Protein AF-A0A7V9M2K4-F1 (afdb_monomer_lite)

Foldseek 3Di:
DPPPVVVVVVVVVVVVVVPPDDDDDDDPPVVVVVVVVVVVVVVVVVVVVVVVVVVVVVVCVVVPPVVCPPPVPPDDDDDDDDDDDDDDDDDDDDDDDDPDDDDDDDDDDDAAWPDADDDPPDDDDPPDDGTDGPCPVVVVVVVVVVVVVVVVVVVVVVVD

Secondary structure (DSSP, 8-state):
--SHHHHHHHHHHHHHTTSS-----SSTTHHHHHHHHHHHHHHHHHHHHHHHHHHHHHHHHHH-TT--------------------------------S-------SSS---EEEE---TT----TT---EEE--HHHHHHHHHHHHHHHHHHHHHHHT-

pLDDT: mean 77.71, std 16.53, range [33.81, 96.62]

Structure (mmCIF, N/CA/C/O backbone):
data_AF-A0A7V9M2K4-F1
#
_entry.id   AF-A0A7V9M2K4-F1
#
loop_
_atom_site.group_PDB
_atom_site.id
_atom_site.type_symbol
_atom_site.label_atom_id
_atom_site.label_alt_id
_atom_site.label_comp_id
_atom_site.label_asym_id
_atom_site.label_entity_id
_atom_site.label_seq_id
_atom_site.pdbx_PDB_ins_code
_atom_site.Cartn_x
_atom_site.Cartn_y
_atom_site.Cartn_z
_atom_site.occupancy
_atom_site.B_iso_or_equiv
_atom_site.auth_seq_id
_atom_site.auth_comp_id
_atom_site.auth_asym_id
_atom_site.auth_atom_id
_atom_site.pdbx_PDB_model_num
ATOM 1 N N . MET A 1 1 ? 3.569 21.855 96.606 1.00 50.91 1 MET A N 1
ATOM 2 C CA . MET A 1 1 ? 3.106 21.212 97.860 1.00 50.91 1 MET A CA 1
ATOM 3 C C . MET A 1 1 ? 1.707 20.588 97.701 1.00 50.91 1 MET A C 1
ATOM 5 O O . MET A 1 1 ? 0.814 20.837 98.490 1.00 50.91 1 MET A O 1
ATOM 9 N N . LYS A 1 2 ? 1.493 19.764 96.660 1.00 51.53 2 LYS A N 1
ATOM 10 C CA . LYS A 1 2 ? 0.182 19.165 96.311 1.00 51.53 2 LYS A CA 1
ATOM 11 C C . LYS A 1 2 ? 0.065 17.672 96.677 1.00 51.53 2 LYS A C 1
ATOM 13 O O . LYS A 1 2 ? -0.939 17.041 96.373 1.00 51.53 2 LYS A O 1
ATOM 18 N N . LYS A 1 3 ? 1.095 17.092 97.308 1.00 57.41 3 LYS A N 1
ATOM 19 C CA . LYS A 1 3 ? 1.143 15.658 97.651 1.00 57.41 3 LYS A CA 1
ATOM 20 C C . LYS A 1 3 ? 0.800 15.356 99.116 1.00 57.41 3 LYS A C 1
ATOM 22 O O . LYS A 1 3 ? 0.332 14.262 99.386 1.00 57.41 3 LYS A O 1
ATOM 27 N N . ILE A 1 4 ? 0.921 16.321 100.035 1.00 59.53 4 ILE A N 1
ATOM 28 C CA . ILE A 1 4 ? 0.676 16.083 101.471 1.00 59.53 4 ILE A CA 1
ATOM 29 C C . ILE A 1 4 ? -0.826 16.075 101.826 1.00 59.53 4 ILE A C 1
ATOM 31 O O . ILE A 1 4 ? -1.269 15.221 102.585 1.00 59.53 4 ILE A O 1
ATOM 35 N N . ASN A 1 5 ? -1.647 16.897 101.155 1.00 49.53 5 ASN A N 1
ATOM 36 C CA . ASN A 1 5 ? -3.111 16.902 101.335 1.00 49.53 5 ASN A CA 1
ATOM 37 C C . ASN A 1 5 ? -3.821 15.668 100.747 1.00 49.53 5 ASN A C 1
ATOM 39 O O . ASN A 1 5 ? -4.944 15.366 101.136 1.00 49.53 5 ASN A O 1
ATOM 43 N N . ARG A 1 6 ? -3.183 14.938 99.820 1.00 56.06 6 ARG A N 1
ATOM 44 C CA . ARG A 1 6 ? -3.744 13.702 99.244 1.00 56.06 6 ARG A CA 1
ATOM 45 C C . ARG A 1 6 ? -3.534 12.479 100.140 1.00 56.06 6 ARG A C 1
ATOM 47 O O . ARG A 1 6 ? -4.351 11.569 100.102 1.00 56.06 6 ARG A O 1
ATOM 54 N N . ILE A 1 7 ? -2.482 12.469 100.960 1.00 64.31 7 ILE A N 1
ATOM 55 C CA . ILE A 1 7 ? -2.172 11.348 101.863 1.00 64.31 7 ILE A CA 1
ATOM 56 C C . ILE A 1 7 ? -3.096 11.371 103.092 1.00 64.31 7 ILE A C 1
ATOM 58 O O . ILE A 1 7 ? -3.545 10.319 103.537 1.00 64.31 7 ILE A O 1
ATOM 62 N N . SER A 1 8 ? -3.483 12.560 103.571 1.00 59.72 8 SER A N 1
ATOM 63 C CA . SER A 1 8 ? -4.447 12.699 104.675 1.00 59.72 8 SER A CA 1
ATOM 64 C C . SER A 1 8 ? -5.856 12.186 104.315 1.00 59.72 8 SER A C 1
ATOM 66 O O . SER A 1 8 ? -6.510 11.563 105.145 1.00 59.72 8 SER A O 1
ATOM 68 N N . TRP A 1 9 ? -6.288 12.330 103.056 1.00 62.00 9 TRP A N 1
ATOM 69 C CA . TRP A 1 9 ? -7.579 11.802 102.584 1.00 62.00 9 TRP A CA 1
ATOM 70 C C . TRP A 1 9 ? -7.620 10.270 102.459 1.00 62.00 9 TRP A C 1
ATOM 72 O O . TRP A 1 9 ? -8.680 9.670 102.615 1.00 62.00 9 TRP A O 1
ATOM 82 N N . ILE A 1 10 ? -6.478 9.619 102.219 1.00 65.19 10 ILE A N 1
ATOM 83 C CA . ILE A 1 10 ? -6.403 8.156 102.082 1.00 65.19 10 ILE A CA 1
ATOM 84 C C . ILE A 1 10 ? -6.404 7.472 103.458 1.00 65.19 10 ILE A C 1
ATOM 86 O O . ILE A 1 10 ? -6.994 6.407 103.594 1.00 65.19 10 ILE A O 1
ATOM 90 N N . ALA A 1 11 ? -5.845 8.109 104.493 1.00 62.50 11 ALA A N 1
ATOM 91 C CA . ALA A 1 11 ? -5.843 7.576 105.860 1.00 62.50 11 ALA A CA 1
ATOM 92 C C . ALA A 1 11 ? -7.235 7.575 106.535 1.00 62.50 11 ALA A C 1
ATOM 94 O O . ALA A 1 11 ? -7.485 6.769 107.426 1.00 62.50 11 ALA A O 1
ATOM 95 N N . ILE A 1 12 ? -8.158 8.440 106.096 1.00 62.66 12 ILE A N 1
ATOM 96 C CA . ILE A 1 12 ? -9.529 8.518 106.634 1.00 62.66 12 ILE A CA 1
ATOM 97 C C . ILE A 1 12 ? -10.458 7.451 106.030 1.00 62.66 12 ILE A C 1
ATOM 99 O O . ILE A 1 12 ? -11.370 6.975 106.703 1.00 62.66 12 ILE A O 1
ATOM 103 N N . ILE A 1 13 ? -10.208 7.009 104.794 1.00 67.06 13 ILE A N 1
ATOM 104 C CA . ILE A 1 13 ? -11.046 6.002 104.124 1.00 67.06 13 ILE A CA 1
ATOM 105 C C . ILE A 1 13 ? -10.714 4.583 104.606 1.00 67.06 13 ILE A C 1
ATOM 107 O O . ILE A 1 13 ? -11.620 3.772 104.774 1.00 67.06 13 ILE A O 1
ATOM 111 N N . THR A 1 14 ? -9.455 4.281 104.930 1.00 57.03 14 THR A N 1
ATOM 112 C CA . THR A 1 14 ? -9.063 2.965 105.469 1.00 57.03 14 THR A CA 1
ATOM 113 C C . THR A 1 14 ? -9.524 2.718 106.906 1.00 57.03 14 THR A C 1
ATOM 115 O O . THR A 1 14 ? -9.658 1.561 107.294 1.00 57.03 14 THR A O 1
ATOM 118 N N . PHE A 1 15 ? -9.846 3.762 107.678 1.00 53.69 15 PHE A N 1
ATOM 119 C CA . PHE A 1 15 ? -10.407 3.604 109.026 1.00 53.69 15 PHE A CA 1
ATOM 120 C C . PHE A 1 15 ? -11.901 3.216 109.013 1.00 53.69 15 PHE A C 1
ATOM 122 O O . PHE A 1 15 ? -12.394 2.622 109.968 1.00 53.69 15 PHE A O 1
ATOM 129 N N . PHE A 1 16 ? -12.623 3.471 107.913 1.00 55.69 16 PHE A N 1
ATOM 130 C CA . PHE A 1 16 ? -14.061 3.180 107.814 1.00 55.69 16 PHE A CA 1
ATOM 131 C C . PHE A 1 16 ? -14.398 1.724 107.441 1.00 55.69 16 PHE A C 1
ATOM 133 O O . PHE A 1 16 ? -15.518 1.281 107.687 1.00 55.69 16 PHE A O 1
ATOM 140 N N . LEU A 1 17 ? -13.450 0.949 106.899 1.00 57.22 17 LEU A N 1
ATOM 141 C CA . LEU A 1 17 ? -13.684 -0.454 106.511 1.00 57.22 17 LEU A CA 1
ATOM 142 C C . LEU A 1 17 ? -13.375 -1.482 107.616 1.00 57.22 17 LEU A C 1
ATOM 144 O O . LEU A 1 17 ? -13.642 -2.665 107.427 1.00 57.22 17 LEU A O 1
ATOM 148 N N . ALA A 1 18 ? -12.882 -1.053 108.782 1.00 52.66 18 ALA A N 1
ATOM 149 C CA . ALA A 1 18 ? -12.617 -1.937 109.924 1.00 52.66 18 ALA A CA 1
ATOM 150 C C . ALA A 1 18 ? -13.778 -2.024 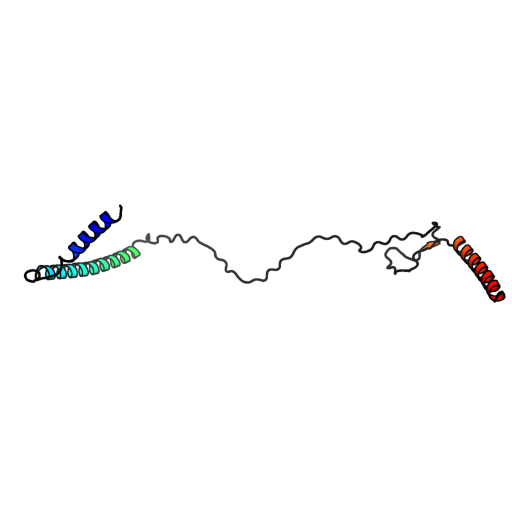110.942 1.00 52.66 18 ALA A C 1
ATOM 152 O O . ALA A 1 18 ? -13.655 -2.732 111.937 1.00 52.66 18 ALA A O 1
ATOM 153 N N . SER A 1 19 ? -14.909 -1.339 110.708 1.00 41.03 19 SER A N 1
ATOM 154 C CA . SER A 1 19 ? -16.026 -1.249 111.672 1.00 41.03 19 SER A CA 1
ATOM 155 C C . SER A 1 19 ? -17.348 -1.865 111.182 1.00 41.03 19 SER A C 1
ATOM 157 O O . SER A 1 19 ? -18.434 -1.487 111.615 1.00 41.03 19 SER A O 1
ATOM 159 N N . CYS A 1 20 ? -17.302 -2.847 110.277 1.00 56.31 20 CYS A N 1
ATOM 160 C CA . CYS A 1 20 ? -18.489 -3.666 110.025 1.00 56.31 20 CYS A CA 1
ATOM 161 C C . CYS A 1 20 ? -18.133 -5.139 109.813 1.00 56.31 20 CYS A C 1
ATOM 163 O O . CYS A 1 20 ? -18.107 -5.658 108.700 1.00 56.31 20 CYS A O 1
ATOM 165 N N . GLY A 1 21 ? -17.860 -5.807 110.934 1.00 44.69 21 GLY A N 1
ATOM 166 C CA . GLY A 1 21 ? -17.775 -7.257 111.051 1.00 44.69 21 GLY A CA 1
ATOM 167 C C . GLY A 1 21 ? -17.721 -7.678 112.523 1.00 44.69 21 GLY A C 1
ATOM 168 O O . GLY A 1 21 ? -16.803 -7.268 113.222 1.00 44.69 21 GLY A O 1
ATOM 169 N N . SER A 1 22 ? -18.674 -8.532 112.938 1.00 36.38 22 SER A N 1
ATOM 170 C CA . SER A 1 22 ? -18.919 -9.142 114.276 1.00 36.38 22 SER A CA 1
ATOM 171 C C . SER A 1 22 ? -19.904 -8.367 115.185 1.00 36.38 22 SER A C 1
ATOM 173 O O . SER A 1 22 ? -19.799 -7.158 115.299 1.00 36.38 22 SER A O 1
ATOM 175 N N . THR A 1 23 ? -20.931 -8.932 115.845 1.00 38.91 23 THR A N 1
ATOM 176 C CA . THR A 1 23 ? -21.364 -10.325 116.116 1.00 38.91 23 THR A CA 1
ATOM 177 C C . THR A 1 23 ? -22.763 -10.330 116.785 1.00 38.91 23 THR A C 1
ATOM 179 O O . THR A 1 23 ? -23.064 -9.415 117.537 1.00 38.91 23 THR A O 1
ATOM 182 N N . GLY A 1 24 ? -23.553 -11.408 116.593 1.00 33.81 24 GLY A N 1
ATOM 183 C CA . GLY A 1 24 ? -24.588 -11.916 117.534 1.00 33.81 24 GLY A CA 1
ATOM 184 C C . GLY A 1 24 ? -26.030 -11.408 117.341 1.00 33.81 24 GLY A C 1
ATOM 185 O O . GLY A 1 24 ? -26.348 -10.292 117.716 1.00 33.81 24 GLY A O 1
ATOM 186 N N . LYS A 1 25 ? -26.943 -12.134 116.665 1.00 42.97 25 LYS A N 1
ATOM 187 C CA . LYS A 1 25 ? -27.841 -13.183 117.228 1.00 42.97 25 LYS A CA 1
ATOM 188 C C . LYS A 1 25 ? -28.413 -12.750 118.592 1.00 42.97 25 LYS A C 1
ATOM 190 O O . LYS A 1 25 ? -27.709 -12.858 119.585 1.00 42.97 25 LYS A O 1
ATOM 195 N N . LYS A 1 26 ? -29.633 -12.215 118.690 1.00 41.00 26 LYS A N 1
ATOM 196 C CA . LYS A 1 26 ? -30.939 -12.909 118.660 1.00 41.00 26 LYS A CA 1
ATOM 197 C C . LYS A 1 26 ? -32.020 -11.835 118.430 1.00 41.00 26 LYS A C 1
ATOM 199 O O . LYS A 1 26 ? -32.019 -10.899 119.205 1.00 41.00 26 LYS A O 1
ATOM 204 N N . GLU A 1 27 ? -32.840 -11.946 117.373 1.00 42.09 27 GLU A N 1
ATOM 205 C CA . GLU A 1 27 ? -34.146 -11.247 117.150 1.00 42.09 27 GLU A CA 1
ATOM 206 C C . GLU A 1 27 ? -34.582 -11.256 115.661 1.00 42.09 27 GLU A C 1
ATOM 208 O O . GLU A 1 27 ? -35.742 -11.022 115.339 1.00 42.09 27 GLU A O 1
ATOM 213 N N . LYS A 1 28 ? -33.691 -11.597 114.716 1.00 48.66 28 LYS A N 1
ATOM 214 C CA . LYS A 1 28 ? -33.947 -11.508 113.259 1.00 48.66 28 LYS A CA 1
ATOM 215 C C . LYS A 1 28 ? -34.501 -12.778 112.584 1.00 48.66 28 LYS A C 1
ATOM 217 O O . LYS A 1 28 ? -34.279 -12.949 111.393 1.00 48.66 28 LYS A O 1
ATOM 222 N N . GLU A 1 29 ? -35.191 -13.681 113.280 1.00 49.53 29 GLU A N 1
ATOM 223 C CA . GLU A 1 29 ? -35.748 -14.894 112.634 1.00 49.53 29 GLU A CA 1
ATOM 224 C C . GLU A 1 29 ? -37.208 -14.744 112.163 1.00 49.53 29 GLU A C 1
ATOM 226 O O . GLU A 1 29 ? -37.592 -15.402 111.2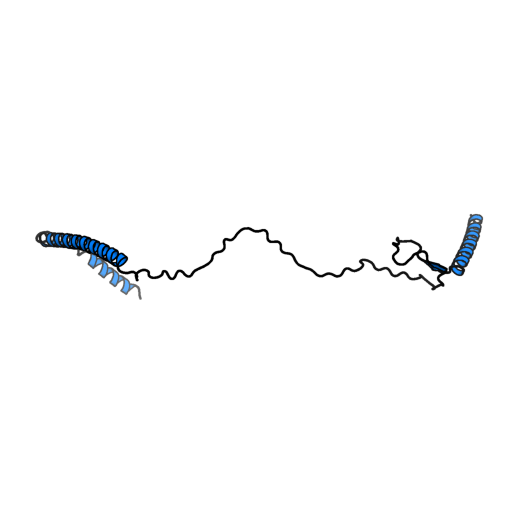00 1.00 49.53 29 GLU A O 1
ATOM 231 N N . GLY A 1 30 ? -37.993 -13.813 112.722 1.00 54.03 30 GLY A N 1
ATOM 232 C CA . GLY A 1 30 ? -39.359 -13.534 112.239 1.00 54.03 30 GLY A CA 1
ATOM 233 C C . GLY A 1 30 ? -39.392 -12.752 110.917 1.00 54.03 30 GLY A C 1
ATOM 234 O O . GLY A 1 30 ? -39.984 -13.185 109.934 1.00 54.03 30 GLY A O 1
ATOM 235 N N . ALA A 1 31 ? -38.648 -11.644 110.833 1.00 57.66 31 ALA A N 1
ATOM 236 C CA . ALA A 1 31 ? -38.705 -10.725 109.687 1.00 57.66 31 ALA A CA 1
ATOM 237 C C . ALA A 1 31 ? -38.078 -11.263 108.380 1.00 57.66 31 ALA A C 1
ATOM 239 O O . ALA A 1 31 ? -38.305 -10.703 107.306 1.00 57.66 31 ALA A O 1
ATOM 240 N N . LEU A 1 32 ? -37.257 -12.318 108.447 1.00 58.31 32 LEU A N 1
ATOM 241 C CA . LEU A 1 32 ? -36.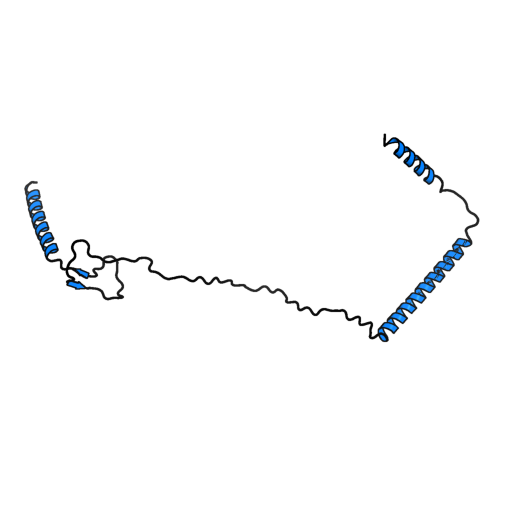657 -12.955 107.265 1.00 58.31 32 LEU A CA 1
ATOM 242 C C . LEU A 1 32 ? -37.597 -13.978 106.616 1.00 58.31 32 LEU A C 1
ATOM 244 O O . LEU A 1 32 ? -37.567 -14.129 105.394 1.00 58.31 32 LEU A O 1
ATOM 248 N N . ASN A 1 33 ? -38.432 -14.653 107.409 1.00 63.41 33 ASN A N 1
ATOM 249 C CA . ASN A 1 33 ? -39.390 -15.633 106.902 1.00 63.41 33 ASN A CA 1
ATOM 250 C C . ASN A 1 33 ? -40.600 -14.952 106.248 1.00 63.41 33 ASN A C 1
ATOM 252 O O . ASN A 1 33 ? -41.009 -15.377 105.168 1.00 63.41 33 ASN A O 1
ATOM 256 N N . ASP A 1 34 ? -41.072 -13.830 106.798 1.00 68.12 34 ASP A N 1
ATOM 257 C CA . ASP A 1 34 ? -42.161 -13.048 106.191 1.00 68.12 34 ASP A CA 1
ATOM 258 C C . ASP A 1 34 ? -41.760 -12.457 104.831 1.00 68.12 34 ASP A C 1
ATOM 260 O O . ASP A 1 34 ? -42.496 -12.575 103.851 1.00 68.12 34 ASP A O 1
ATOM 264 N N . LYS A 1 35 ? -40.535 -11.923 104.717 1.00 66.50 35 LYS A N 1
ATOM 265 C CA . LYS A 1 35 ? -40.007 -11.407 103.440 1.00 66.50 35 LYS A CA 1
ATOM 266 C C . LYS A 1 35 ? -39.803 -12.502 102.392 1.00 66.50 35 LYS A C 1
ATOM 268 O O . LYS A 1 35 ? -39.993 -12.250 101.205 1.00 66.50 35 LYS A O 1
ATOM 273 N N . LYS A 1 36 ? -39.429 -13.721 102.799 1.00 70.62 36 LYS A N 1
ATOM 274 C CA . LYS A 1 36 ? -39.337 -14.869 101.879 1.00 70.62 36 LYS A CA 1
ATOM 275 C C . LYS A 1 36 ? -40.717 -15.309 101.384 1.00 70.62 36 LYS A C 1
ATOM 277 O O . LYS A 1 36 ? -40.868 -15.542 100.187 1.00 70.62 36 LYS A O 1
ATOM 282 N N . ALA A 1 37 ? -41.716 -15.350 102.266 1.00 74.88 37 ALA A N 1
ATOM 283 C CA . ALA A 1 37 ? -43.093 -15.678 101.897 1.00 74.88 37 ALA A CA 1
ATOM 284 C C . ALA A 1 37 ? -43.710 -14.627 100.952 1.00 74.88 37 ALA A C 1
ATOM 286 O O . ALA A 1 37 ? -44.433 -14.977 100.019 1.00 74.88 37 ALA A O 1
ATOM 287 N N . GLU A 1 38 ? -43.397 -13.344 101.143 1.00 73.31 38 GLU A N 1
ATOM 288 C CA . GLU A 1 38 ? -43.858 -12.261 100.265 1.00 73.31 38 GLU A CA 1
ATOM 289 C C . GLU A 1 38 ? -43.193 -12.305 98.877 1.00 73.31 38 GLU A C 1
ATOM 291 O O . GLU A 1 38 ? -43.864 -12.110 97.863 1.00 73.31 38 GLU A O 1
ATOM 296 N N . ILE A 1 39 ? -41.907 -12.667 98.801 1.00 74.50 39 ILE A N 1
ATOM 297 C CA . ILE A 1 39 ? -41.198 -12.881 97.527 1.00 74.50 39 ILE A CA 1
ATOM 298 C C . ILE A 1 39 ? -41.782 -14.069 96.753 1.00 74.50 39 ILE A C 1
ATOM 300 O O . ILE A 1 39 ? -41.944 -13.976 95.535 1.00 74.50 39 ILE A O 1
ATOM 304 N N . GLU A 1 40 ? -42.118 -15.176 97.421 1.00 79.31 40 GLU A N 1
ATOM 305 C CA . GLU A 1 40 ? -42.762 -16.315 96.753 1.00 79.31 40 GLU A CA 1
ATOM 306 C C . GLU A 1 40 ? -44.161 -15.966 96.239 1.00 79.31 40 GLU A C 1
ATOM 308 O O . GLU A 1 40 ? -44.498 -16.320 95.106 1.00 79.31 40 GLU A O 1
ATOM 313 N N . LYS A 1 41 ? -44.950 -15.207 97.012 1.00 81.50 41 LYS A N 1
ATOM 314 C CA . LYS A 1 41 ? -46.246 -14.684 96.552 1.00 81.50 41 LYS A CA 1
ATOM 315 C C . LYS A 1 41 ? -46.084 -13.781 95.327 1.00 81.50 41 LYS A C 1
ATOM 317 O O . LYS A 1 41 ? -46.703 -14.052 94.302 1.00 81.50 41 LYS A O 1
ATOM 322 N N . LEU A 1 42 ? -45.175 -12.805 95.372 1.00 81.06 42 LEU A N 1
ATOM 323 C CA . LEU A 1 42 ? -44.895 -11.903 94.245 1.00 81.06 42 LEU A CA 1
ATOM 324 C C . LEU A 1 42 ? -44.371 -12.638 93.005 1.00 81.06 42 LEU A C 1
ATOM 326 O O . LEU A 1 42 ? -44.680 -12.250 91.879 1.00 81.06 42 LEU A O 1
ATOM 330 N N . LYS A 1 43 ? -43.591 -13.709 93.183 1.00 80.62 43 LYS A N 1
ATOM 331 C CA . LYS A 1 43 ? -43.100 -14.539 92.076 1.00 80.62 43 LYS A CA 1
ATOM 332 C C . LYS A 1 43 ? -44.231 -15.346 91.438 1.00 80.62 43 LYS A C 1
ATOM 334 O O . LYS A 1 43 ? -44.311 -15.404 90.212 1.00 80.62 43 LYS A O 1
ATOM 339 N N . ASN A 1 44 ? -45.122 -15.912 92.249 1.00 85.50 44 ASN A N 1
ATOM 340 C CA . ASN A 1 44 ? -46.315 -16.608 91.767 1.00 85.50 44 ASN A CA 1
ATOM 341 C C . ASN A 1 44 ? -47.278 -15.654 91.053 1.00 85.50 44 ASN A C 1
ATOM 343 O O . ASN A 1 44 ? -47.832 -16.009 90.011 1.00 85.50 44 ASN A O 1
ATOM 347 N N . ASP A 1 45 ? -47.434 -14.435 91.563 1.00 84.19 45 ASP A N 1
ATOM 348 C CA . ASP A 1 45 ? -48.250 -13.412 90.918 1.00 84.19 45 ASP A CA 1
ATOM 349 C C . ASP A 1 45 ? -47.624 -12.939 89.610 1.00 84.19 45 ASP A C 1
ATOM 351 O O . ASP A 1 45 ? -48.350 -12.810 88.632 1.00 84.19 45 ASP A O 1
ATOM 355 N N . LYS A 1 46 ? -46.292 -12.806 89.526 1.00 82.25 46 LYS A N 1
ATOM 356 C CA . LYS A 1 46 ? -45.581 -12.548 88.262 1.00 82.25 46 LYS A CA 1
ATOM 357 C C . LYS A 1 46 ? -45.852 -13.618 87.212 1.00 82.25 46 LYS A C 1
ATOM 359 O O . LYS A 1 46 ? -46.191 -13.281 86.089 1.00 82.25 46 LYS A O 1
ATOM 364 N N . ILE A 1 47 ? -45.773 -14.895 87.586 1.00 85.50 47 ILE A N 1
ATOM 365 C CA . ILE A 1 47 ? -46.042 -16.008 86.662 1.00 85.50 47 ILE A CA 1
ATOM 366 C C . ILE A 1 47 ? -47.499 -15.972 86.180 1.00 85.50 47 ILE A C 1
ATOM 368 O O . ILE A 1 47 ? -47.762 -16.165 84.994 1.00 85.50 47 ILE A O 1
ATOM 372 N N . LYS A 1 48 ? -48.453 -15.694 87.078 1.00 86.88 48 LYS A N 1
ATOM 373 C CA . LYS A 1 48 ? -49.872 -15.550 86.715 1.00 86.88 48 LYS A CA 1
ATOM 374 C C . LYS A 1 48 ? -50.122 -14.321 85.844 1.00 86.88 48 LYS A C 1
ATOM 376 O O . LYS A 1 48 ? -50.945 -14.395 84.934 1.00 86.88 48 LYS A O 1
ATOM 381 N N . LEU A 1 49 ? -49.443 -13.208 86.120 1.00 82.38 49 LEU A N 1
ATOM 382 C CA . LEU A 1 49 ? -49.547 -11.987 85.330 1.00 82.38 49 LEU A CA 1
ATOM 383 C C . LEU A 1 49 ? -48.960 -12.205 83.940 1.00 82.38 49 LEU A C 1
ATOM 385 O O . LEU A 1 49 ? -49.645 -11.898 82.980 1.00 82.38 49 LEU A O 1
ATOM 389 N N . ASP A 1 50 ? -47.777 -12.810 83.827 1.00 83.75 50 ASP A N 1
ATOM 390 C CA . ASP A 1 50 ? -47.128 -13.138 82.551 1.00 83.75 50 ASP A CA 1
ATOM 391 C C . ASP A 1 50 ? -47.963 -14.127 81.730 1.00 83.75 50 ASP A C 1
ATOM 393 O O . ASP A 1 50 ? -48.069 -13.994 80.512 1.00 83.75 50 ASP A O 1
ATOM 397 N N . ALA A 1 51 ? -48.601 -15.106 82.383 1.00 85.69 51 ALA A N 1
ATOM 398 C CA . ALA A 1 51 ? -49.535 -16.011 81.719 1.00 85.69 51 ALA A CA 1
ATOM 399 C C . ALA A 1 51 ? -50.749 -15.252 81.162 1.00 85.69 51 ALA A C 1
ATOM 401 O O . ALA A 1 51 ? -51.105 -15.458 80.004 1.00 85.69 51 ALA A O 1
ATOM 402 N N . LYS A 1 52 ? -51.336 -14.334 81.945 1.00 84.12 52 LYS A N 1
ATOM 403 C CA . LYS A 1 52 ? -52.425 -13.456 81.484 1.00 84.12 52 LYS A CA 1
ATOM 404 C C . LYS A 1 52 ? -51.974 -12.487 80.391 1.00 84.12 52 LYS A C 1
ATOM 406 O O . LYS A 1 52 ? -52.743 -12.197 79.484 1.00 84.12 52 LYS A O 1
ATOM 411 N N . LEU A 1 53 ? -50.738 -12.001 80.466 1.00 80.88 53 LEU A N 1
ATOM 412 C CA . LEU A 1 53 ? -50.136 -11.111 79.477 1.00 80.88 53 LEU A CA 1
ATOM 413 C C . LEU A 1 53 ? -50.016 -11.844 78.143 1.00 80.88 53 LEU A C 1
ATOM 415 O O . LEU A 1 53 ? -50.502 -11.344 77.140 1.00 80.88 53 LEU A O 1
ATOM 419 N N . ARG A 1 54 ? -49.520 -13.086 78.151 1.00 81.81 54 ARG A N 1
ATOM 420 C CA . ARG A 1 54 ? -49.468 -13.934 76.952 1.00 81.81 54 ARG A CA 1
ATOM 421 C C . ARG A 1 54 ? -50.845 -14.274 76.396 1.00 81.81 54 ARG A C 1
ATOM 423 O O . ARG A 1 54 ? -51.012 -14.271 75.182 1.00 81.81 54 ARG A O 1
ATOM 430 N N . THR A 1 55 ? -51.834 -14.582 77.239 1.00 83.75 55 THR A N 1
ATOM 431 C CA . THR A 1 55 ? -53.194 -14.846 76.735 1.00 83.75 55 THR A CA 1
ATOM 432 C C . THR A 1 55 ? -53.803 -13.593 76.118 1.00 83.75 55 THR A C 1
ATOM 434 O O . THR A 1 55 ? -54.358 -13.682 75.030 1.00 83.75 55 THR A O 1
ATOM 437 N N . LEU A 1 56 ? -53.625 -12.427 76.750 1.00 80.62 56 LEU A N 1
ATOM 438 C CA . LEU A 1 56 ? -54.085 -11.144 76.217 1.00 80.62 56 LEU A CA 1
ATOM 439 C C . LEU A 1 56 ? -53.326 -10.738 74.948 1.00 80.62 56 LEU A C 1
ATOM 441 O O . LEU A 1 56 ? -53.943 -10.211 74.036 1.00 80.62 56 LEU A O 1
ATOM 445 N N . GLU A 1 57 ? -52.027 -11.023 74.836 1.00 75.56 57 GLU A N 1
ATOM 446 C CA . GLU A 1 57 ? -51.238 -10.825 73.610 1.00 75.56 57 GLU A CA 1
ATOM 447 C C . GLU A 1 57 ? -51.716 -11.735 72.473 1.00 75.56 57 GLU A C 1
ATOM 449 O O . GLU A 1 57 ? -51.782 -11.298 71.328 1.00 75.56 57 GLU A O 1
ATOM 454 N N . ILE A 1 58 ? -52.090 -12.985 72.767 1.00 77.25 58 ILE A N 1
ATOM 455 C CA . ILE A 1 58 ? -52.648 -13.920 71.777 1.00 77.25 58 ILE A CA 1
ATOM 456 C C . ILE A 1 58 ? -54.068 -13.502 71.367 1.00 77.25 58 ILE A C 1
ATOM 458 O O . ILE A 1 58 ? -54.425 -13.608 70.194 1.00 77.25 58 ILE A O 1
ATOM 462 N N . GLU A 1 59 ? -54.887 -13.029 72.306 1.00 76.50 59 GLU A N 1
ATOM 463 C CA . GLU A 1 59 ? -56.228 -12.498 72.030 1.00 76.50 59 GLU A CA 1
ATOM 464 C C . GLU A 1 59 ? -56.164 -11.176 71.253 1.00 76.50 59 GLU A C 1
ATOM 466 O O . GLU A 1 59 ? -56.936 -10.990 70.310 1.00 76.50 59 GLU A O 1
ATOM 471 N N . LEU A 1 60 ? -55.194 -10.310 71.562 1.00 70.00 60 LEU A N 1
ATOM 472 C CA . LEU A 1 60 ? -54.874 -9.115 70.781 1.00 70.00 60 LEU A CA 1
ATOM 473 C C . LEU A 1 60 ? -54.353 -9.487 69.396 1.00 70.00 60 LEU A C 1
ATOM 475 O O . LEU A 1 60 ? -54.833 -8.932 68.426 1.00 70.00 60 LEU A O 1
ATOM 479 N N . ALA A 1 61 ? -53.473 -10.476 69.246 1.00 65.06 61 ALA A N 1
ATOM 480 C CA . ALA A 1 61 ? -53.011 -10.915 67.925 1.00 65.06 61 ALA A CA 1
ATOM 481 C C . ALA A 1 61 ? -54.145 -11.481 67.042 1.00 65.06 61 ALA A C 1
ATOM 483 O O . ALA A 1 61 ? -54.040 -11.455 65.817 1.00 65.06 61 ALA A O 1
ATOM 484 N N . LYS A 1 62 ? -55.228 -11.989 67.648 1.00 67.50 62 LYS A N 1
ATOM 485 C CA . LYS A 1 62 ? -56.433 -12.459 66.939 1.00 67.50 62 LYS A CA 1
ATOM 486 C C . LYS A 1 62 ? -57.454 -11.351 66.658 1.00 67.50 62 LYS A C 1
ATOM 488 O O . LYS A 1 62 ? -58.206 -11.477 65.697 1.00 67.50 62 LYS A O 1
ATOM 493 N N . SER A 1 63 ? -57.501 -10.311 67.491 1.00 63.03 63 SER A N 1
ATOM 494 C CA . SER A 1 63 ? -58.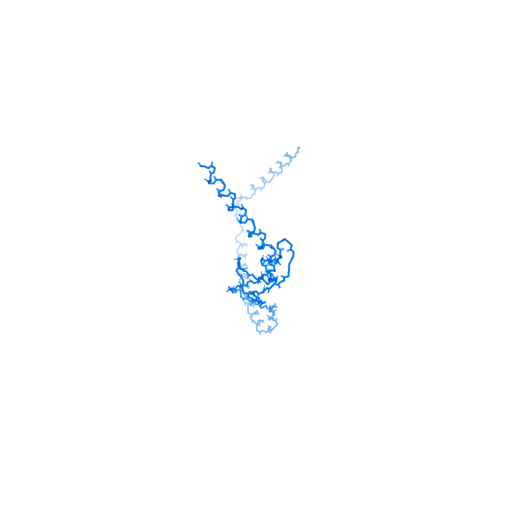519 -9.245 67.432 1.00 63.03 63 SER A CA 1
ATOM 495 C C . SER A 1 63 ? -58.000 -7.947 66.804 1.00 63.03 63 SER A C 1
ATOM 497 O O . SER A 1 63 ? -58.776 -7.169 66.257 1.00 63.03 63 SER A O 1
ATOM 499 N N . ASP A 1 64 ? -56.692 -7.711 66.866 1.00 51.75 64 ASP A N 1
ATOM 500 C CA . ASP A 1 64 ? -56.006 -6.550 66.317 1.00 51.75 64 ASP A CA 1
ATOM 501 C C . ASP A 1 64 ? -55.440 -6.888 64.933 1.00 51.75 64 ASP A C 1
ATOM 503 O O . ASP A 1 64 ? -54.263 -7.207 64.749 1.00 51.75 64 ASP A O 1
ATOM 507 N N . THR A 1 65 ? -56.292 -6.773 63.916 1.00 58.59 65 THR A N 1
ATOM 508 C CA . THR A 1 65 ? -55.860 -6.746 62.511 1.00 58.59 65 THR A CA 1
ATOM 509 C C . THR A 1 65 ? -54.995 -5.515 62.178 1.00 58.59 65 THR A C 1
ATOM 511 O O . THR A 1 65 ? -54.520 -5.401 61.050 1.00 58.59 65 THR A O 1
ATOM 514 N N . GLY A 1 66 ? -54.764 -4.598 63.128 1.00 57.06 66 GLY A N 1
ATOM 515 C CA . GLY A 1 66 ? -53.873 -3.439 63.019 1.00 57.06 66 GLY A CA 1
ATOM 516 C C . GLY A 1 66 ? -52.440 -3.686 63.514 1.00 57.06 66 GLY A C 1
ATOM 517 O O . GLY A 1 66 ? -51.547 -2.896 63.203 1.00 57.06 66 GLY A O 1
ATOM 518 N N . ALA A 1 67 ? -52.172 -4.805 64.199 1.00 50.09 67 ALA A N 1
ATOM 519 C CA . ALA A 1 67 ? -50.818 -5.229 64.573 1.00 50.09 67 ALA A CA 1
ATOM 520 C C . ALA A 1 67 ? -50.051 -5.901 63.420 1.00 50.09 67 ALA A C 1
ATOM 522 O O . ALA A 1 67 ? -48.872 -6.232 63.567 1.00 50.09 67 ALA A O 1
ATOM 523 N N . SER A 1 68 ? -50.646 -5.973 62.223 1.00 47.81 68 SER A N 1
ATOM 524 C CA . SER A 1 68 ? -49.859 -5.816 61.002 1.00 47.81 68 SER A CA 1
ATOM 525 C C . SER A 1 68 ? -49.406 -4.356 60.937 1.00 47.81 68 SER A C 1
ATOM 527 O O . SER A 1 68 ? -49.831 -3.576 60.086 1.00 47.81 68 SER A O 1
ATOM 529 N N . LYS A 1 69 ? -48.508 -3.968 61.856 1.00 53.94 69 LYS A N 1
ATOM 530 C CA . LYS A 1 69 ? -47.489 -2.981 61.528 1.00 53.94 69 LYS A CA 1
ATOM 531 C C . LYS A 1 69 ? -46.836 -3.565 60.301 1.00 53.94 69 LYS A C 1
ATOM 533 O O . LYS A 1 69 ? -45.986 -4.446 60.405 1.00 53.94 69 LYS A O 1
ATOM 538 N N . THR A 1 70 ? -47.332 -3.108 59.161 1.00 52.84 70 THR A N 1
ATOM 539 C CA . THR A 1 70 ? -46.694 -3.134 57.869 1.00 52.84 70 THR A CA 1
ATOM 540 C C . THR A 1 70 ? -45.227 -2.916 58.160 1.00 52.84 70 THR A C 1
ATOM 542 O O . THR A 1 70 ? -44.787 -1.795 58.431 1.00 52.84 70 THR A O 1
ATOM 545 N N . ILE A 1 71 ? -44.471 -4.013 58.204 1.00 58.53 71 ILE A N 1
ATOM 546 C CA . ILE A 1 71 ? -43.044 -3.951 57.981 1.00 58.53 71 ILE A CA 1
ATOM 547 C C . ILE A 1 71 ? -43.005 -3.145 56.694 1.00 58.53 71 ILE A C 1
ATOM 549 O O . ILE A 1 71 ? -43.554 -3.592 55.687 1.00 58.53 71 ILE A O 1
ATOM 553 N N . ASN A 1 72 ? -42.527 -1.900 56.771 1.00 59.59 72 ASN A N 1
ATOM 554 C CA . ASN A 1 72 ? -42.353 -1.022 55.623 1.00 59.59 72 ASN A CA 1
ATOM 555 C C . ASN A 1 72 ? -41.220 -1.636 54.795 1.00 59.59 72 ASN A C 1
ATOM 557 O O . ASN A 1 72 ? -40.111 -1.110 54.725 1.00 59.59 72 ASN A O 1
ATOM 561 N N . ALA A 1 73 ? -41.472 -2.832 54.269 1.00 65.69 73 ALA A N 1
ATOM 562 C CA . ALA A 1 73 ? -40.591 -3.611 53.448 1.00 65.69 73 ALA A CA 1
ATOM 563 C C . ALA A 1 73 ? -40.568 -2.865 52.129 1.00 65.69 73 ALA A C 1
ATOM 565 O O . ALA A 1 73 ? -41.437 -3.023 51.272 1.00 65.69 73 ALA A O 1
ATOM 566 N N . LYS A 1 74 ? -39.609 -1.949 52.021 1.00 75.44 74 LYS A N 1
ATOM 567 C CA . LYS A 1 74 ? -39.339 -1.279 50.767 1.00 75.44 74 LYS A CA 1
ATOM 568 C C . LYS A 1 74 ? -38.931 -2.368 49.790 1.00 75.44 74 LYS A C 1
ATOM 570 O O . LYS A 1 74 ? -37.926 -3.043 50.003 1.00 75.44 74 LYS A O 1
ATOM 575 N N . LEU A 1 75 ? -39.757 -2.569 48.770 1.00 79.19 75 LEU A N 1
ATOM 576 C CA . LEU A 1 75 ? -39.495 -3.552 47.737 1.00 79.19 75 LEU A CA 1
ATOM 577 C C . LEU A 1 75 ? -38.167 -3.186 47.068 1.00 79.19 75 LEU A C 1
ATOM 579 O O . LEU A 1 75 ? -38.037 -2.116 46.472 1.00 79.19 75 LEU A O 1
ATOM 583 N N . VAL A 1 76 ? -37.177 -4.057 47.221 1.00 83.44 76 VAL A N 1
ATOM 584 C CA . VAL A 1 76 ? -35.869 -3.928 46.586 1.00 83.44 76 VAL A CA 1
ATOM 585 C C . VAL A 1 76 ? -35.656 -5.131 45.687 1.00 83.44 76 VAL A C 1
ATOM 587 O O . VAL A 1 76 ? -35.938 -6.266 46.064 1.00 83.44 76 VAL A O 1
ATOM 590 N N . SER A 1 77 ? -35.173 -4.865 44.482 1.00 85.12 77 SER A N 1
ATOM 591 C CA . SER A 1 77 ? -34.761 -5.901 43.547 1.00 85.12 77 SER A CA 1
ATOM 592 C C . SER A 1 77 ? -33.257 -6.084 43.675 1.00 85.12 77 SER A C 1
ATOM 594 O O . SER A 1 77 ? -32.510 -5.109 43.590 1.00 85.12 77 SER A O 1
ATOM 596 N N . ILE A 1 78 ? -32.815 -7.323 43.871 1.00 86.69 78 ILE A N 1
ATOM 597 C CA . ILE A 1 78 ? -31.398 -7.687 43.856 1.00 86.69 78 ILE A CA 1
ATOM 598 C C . ILE A 1 78 ? -31.094 -8.454 42.573 1.00 86.69 78 ILE A C 1
ATOM 600 O O . ILE A 1 78 ? -31.884 -9.291 42.143 1.00 86.69 78 ILE A O 1
ATOM 604 N N . SER A 1 79 ? -29.945 -8.167 41.966 1.00 88.12 79 SER A N 1
ATOM 605 C CA . SER A 1 79 ? -29.420 -8.946 40.848 1.00 88.12 79 SER A CA 1
ATOM 606 C C . SER A 1 79 ? -28.160 -9.674 41.311 1.00 88.12 79 SER A C 1
ATOM 608 O O . SER A 1 79 ? -27.242 -9.009 41.799 1.00 88.12 79 SER A O 1
ATOM 610 N N . PRO A 1 80 ? -28.085 -11.011 41.187 1.00 87.75 80 PRO A N 1
ATOM 611 C CA . PRO A 1 80 ? -26.879 -11.750 41.528 1.00 87.75 80 PRO A CA 1
ATOM 612 C C . PRO A 1 80 ? -25.753 -11.410 40.546 1.00 87.75 80 PRO A C 1
ATOM 614 O O . PRO A 1 80 ? -25.975 -11.284 39.341 1.00 87.75 80 PRO A O 1
ATOM 617 N N . VAL A 1 81 ? -24.534 -11.265 41.066 1.00 89.69 81 VAL A N 1
ATOM 618 C CA . VAL A 1 81 ? -23.337 -11.060 40.245 1.00 89.69 81 VAL A CA 1
ATOM 619 C C . VAL A 1 81 ? -22.898 -12.416 39.708 1.00 89.69 81 VAL A C 1
ATOM 621 O O . VAL A 1 81 ? -22.533 -13.306 40.474 1.00 89.69 81 VAL A O 1
ATOM 624 N N . VAL A 1 82 ? -22.949 -12.575 38.390 1.00 89.38 82 VAL A N 1
ATOM 625 C CA . VAL A 1 82 ? -22.490 -13.774 37.683 1.00 89.38 82 VAL A CA 1
ATOM 626 C C . VAL A 1 82 ? -21.216 -13.452 36.915 1.00 89.38 82 VAL A C 1
ATOM 628 O O . VAL A 1 82 ? -21.100 -12.386 36.314 1.00 89.38 82 VAL A O 1
ATOM 631 N N . LEU A 1 83 ? -20.250 -14.371 36.943 1.00 88.69 83 LEU A N 1
ATOM 632 C CA . LEU A 1 83 ? -19.023 -14.224 36.168 1.00 88.69 83 LEU A CA 1
ATOM 633 C C . LEU A 1 83 ? -19.375 -14.345 34.682 1.00 88.69 83 LEU A C 1
ATOM 635 O O . LEU A 1 83 ? -19.888 -15.375 34.246 1.00 88.69 83 LEU A O 1
ATOM 639 N N . GLN A 1 84 ? -19.111 -13.295 33.913 1.00 89.50 84 GLN A N 1
ATOM 640 C CA . GLN A 1 84 ? -19.288 -13.296 32.467 1.00 89.50 84 GLN A CA 1
ATOM 641 C C . GLN A 1 84 ? -18.025 -12.780 31.795 1.00 89.50 84 GLN A C 1
ATOM 643 O O . GLN A 1 84 ? -17.320 -11.925 32.332 1.00 89.50 84 GLN A O 1
ATOM 648 N N . ASN A 1 85 ? -17.749 -13.305 30.605 1.00 87.50 85 ASN A N 1
ATOM 649 C CA . ASN A 1 85 ? -16.637 -12.834 29.801 1.00 87.50 85 ASN A CA 1
ATOM 650 C C . ASN A 1 85 ? -16.975 -11.447 29.264 1.00 87.50 85 ASN A C 1
ATOM 652 O O . ASN A 1 85 ? -17.923 -11.279 28.500 1.00 87.50 85 ASN A O 1
ATOM 656 N N . PHE A 1 86 ? -16.178 -10.464 29.662 1.00 87.50 86 PHE A N 1
ATOM 657 C CA . PHE A 1 86 ? -16.279 -9.110 29.158 1.00 87.50 86 PHE A CA 1
ATOM 658 C C . PHE A 1 86 ? -15.224 -8.912 28.063 1.00 87.50 86 PHE A C 1
ATOM 660 O O . PHE A 1 86 ? -14.030 -9.049 28.327 1.00 87.50 86 PHE A O 1
ATOM 667 N N . SER A 1 87 ? -15.648 -8.567 26.845 1.00 86.94 87 SER A N 1
ATOM 668 C CA . SER A 1 87 ? -14.736 -8.183 25.756 1.00 86.94 87 SER A CA 1
ATOM 669 C C . SER A 1 87 ? -14.804 -6.673 25.535 1.00 86.94 87 SER A C 1
ATOM 671 O O . SER A 1 87 ? -15.832 -6.153 25.108 1.00 86.94 87 SER A O 1
ATOM 673 N N . HIS A 1 88 ? -13.715 -5.966 25.850 1.00 87.81 88 HIS A N 1
ATOM 674 C CA . HIS A 1 88 ? -13.548 -4.545 25.536 1.00 87.81 88 HIS A CA 1
ATOM 675 C C . HIS A 1 88 ? -12.876 -4.410 24.168 1.00 87.81 88 HIS A C 1
ATOM 677 O O . HIS A 1 88 ? -11.778 -4.926 23.972 1.00 87.81 88 HIS A O 1
ATOM 683 N N . TYR A 1 89 ? -13.505 -3.669 23.258 1.00 88.12 89 TYR A N 1
ATOM 684 C CA . TYR A 1 89 ? -12.894 -3.244 22.000 1.00 88.12 89 TYR A CA 1
ATOM 685 C C . TYR A 1 89 ? -12.715 -1.728 22.002 1.00 88.12 89 TYR A C 1
ATOM 687 O O . TYR A 1 89 ? -13.494 -1.000 22.620 1.00 88.12 89 TYR A O 1
ATOM 695 N N . LEU A 1 90 ? -11.666 -1.268 21.323 1.00 86.38 90 LEU A N 1
ATOM 696 C CA . LEU A 1 90 ? -11.406 0.142 21.072 1.00 86.38 90 LEU A CA 1
ATOM 697 C C . LEU A 1 90 ? -11.396 0.352 19.561 1.00 86.38 90 LEU A C 1
ATOM 699 O O . LEU A 1 90 ? -10.499 -0.138 18.875 1.00 86.38 90 LEU A O 1
ATOM 703 N N . ASP A 1 91 ? -12.381 1.089 19.060 1.00 85.69 91 ASP A N 1
ATOM 704 C CA . ASP A 1 91 ? -12.482 1.399 17.639 1.00 85.69 91 ASP A CA 1
ATOM 705 C C . ASP A 1 91 ? -11.569 2.578 17.307 1.00 85.69 91 ASP A C 1
ATOM 707 O O . ASP A 1 91 ? -11.867 3.740 17.593 1.00 85.69 91 ASP A O 1
ATOM 711 N N . LEU A 1 92 ? -10.418 2.264 16.715 1.00 90.56 92 LEU A N 1
ATOM 712 C CA . LEU A 1 92 ? -9.470 3.256 16.229 1.00 90.56 92 LEU A CA 1
ATOM 713 C C . LEU A 1 92 ? -9.704 3.506 14.743 1.00 90.56 92 LEU A C 1
ATOM 715 O O . LEU A 1 92 ? -9.683 2.587 13.926 1.00 90.56 92 LEU A O 1
ATOM 719 N N . GLN A 1 93 ? -9.895 4.773 14.389 1.00 90.38 93 GLN A N 1
ATOM 720 C CA . GLN A 1 93 ? -9.963 5.193 12.996 1.00 90.38 93 GLN A CA 1
ATOM 721 C C . GLN A 1 93 ? -8.550 5.457 12.481 1.00 90.38 93 GLN A C 1
ATOM 723 O O . GLN A 1 93 ? -7.782 6.200 13.090 1.00 90.38 93 GLN A O 1
ATOM 728 N N . GLY A 1 94 ? -8.210 4.847 11.350 1.00 91.06 94 GLY A N 1
ATOM 729 C CA . GLY A 1 94 ? -6.922 5.012 10.689 1.00 91.06 94 GLY A CA 1
ATOM 730 C C . GLY A 1 94 ? -7.096 5.289 9.203 1.00 91.06 94 GLY A C 1
ATOM 731 O O . GLY A 1 94 ? -8.112 4.936 8.603 1.00 91.06 94 GLY A O 1
ATOM 732 N N . ARG A 1 95 ? -6.085 5.917 8.603 1.00 92.56 95 ARG A N 1
ATOM 733 C CA . ARG A 1 95 ? -5.986 6.097 7.155 1.00 92.56 95 ARG A CA 1
ATOM 734 C C . ARG A 1 95 ? -4.927 5.145 6.615 1.00 92.56 95 ARG A C 1
ATOM 736 O O . ARG A 1 95 ? -3.839 5.063 7.173 1.00 92.56 95 ARG A O 1
ATOM 743 N N . VAL A 1 96 ? -5.250 4.452 5.528 1.00 91.06 96 VAL A N 1
ATOM 744 C CA . VAL A 1 96 ? -4.275 3.651 4.782 1.00 91.06 96 VAL A CA 1
ATOM 745 C C . VAL A 1 96 ? -3.550 4.573 3.812 1.00 91.06 96 VAL A C 1
ATOM 747 O O . VAL A 1 96 ? -4.193 5.318 3.070 1.00 91.06 96 VAL A O 1
ATOM 750 N N . ASP A 1 97 ? -2.225 4.526 3.836 1.00 92.50 97 ASP A N 1
ATOM 751 C CA . ASP A 1 97 ? -1.369 5.262 2.913 1.00 92.50 97 ASP A CA 1
ATOM 752 C C . ASP A 1 97 ? -0.272 4.340 2.369 1.00 92.50 97 ASP A C 1
ATOM 754 O O . ASP A 1 97 ? -0.016 3.261 2.914 1.00 92.50 97 ASP A O 1
ATOM 758 N N . ALA A 1 98 ? 0.350 4.746 1.268 1.00 91.88 98 ALA A N 1
ATOM 759 C CA . ALA A 1 98 ? 1.450 4.007 0.678 1.00 91.88 98 ALA A CA 1
ATOM 760 C C . ALA A 1 98 ? 2.702 4.127 1.558 1.00 91.88 98 ALA A C 1
ATOM 762 O O . ALA A 1 98 ? 3.133 5.225 1.896 1.00 91.88 98 ALA A O 1
ATOM 763 N N . GLU A 1 99 ? 3.331 2.993 1.877 1.00 91.12 99 GLU A N 1
ATOM 764 C CA . GLU A 1 99 ? 4.576 2.979 2.656 1.00 91.12 99 GLU A CA 1
ATOM 765 C C . GLU A 1 99 ? 5.735 3.636 1.889 1.00 91.12 99 GLU A C 1
ATOM 767 O O . GLU A 1 99 ? 6.560 4.336 2.468 1.00 91.12 99 GLU A O 1
ATOM 772 N N . ASN A 1 100 ? 5.787 3.432 0.569 1.00 89.44 100 ASN A N 1
ATOM 773 C CA . ASN A 1 100 ? 6.850 3.943 -0.287 1.00 89.44 100 ASN A CA 1
ATOM 774 C C . ASN A 1 100 ? 6.272 4.537 -1.572 1.00 89.44 100 ASN A C 1
ATOM 776 O O . ASN A 1 100 ? 5.696 3.824 -2.394 1.00 89.44 100 ASN A O 1
ATOM 780 N N . ILE A 1 101 ? 6.489 5.837 -1.772 1.00 89.56 101 ILE A N 1
ATOM 781 C CA . ILE A 1 101 ? 6.119 6.552 -2.995 1.00 89.56 101 ILE A CA 1
ATOM 782 C C . ILE A 1 101 ? 7.401 6.879 -3.757 1.00 89.56 101 ILE A C 1
ATOM 784 O O . ILE A 1 101 ? 8.297 7.541 -3.233 1.00 89.56 101 ILE A O 1
ATOM 788 N N . SER A 1 102 ? 7.502 6.414 -5.002 1.00 87.69 102 SER A N 1
ATOM 789 C CA . SER A 1 102 ? 8.658 6.676 -5.859 1.00 87.69 102 SER A CA 1
ATOM 790 C C . SER A 1 102 ? 8.237 7.439 -7.106 1.00 87.69 102 SER A C 1
ATOM 792 O O . SER A 1 102 ? 7.419 6.964 -7.891 1.00 87.69 102 SER A O 1
ATOM 794 N N 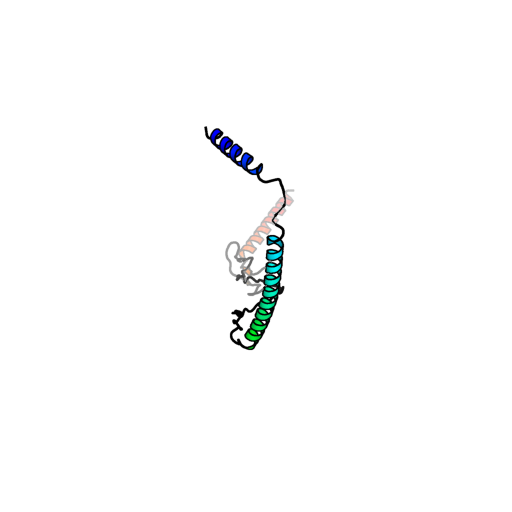. TYR A 1 103 ? 8.821 8.621 -7.294 1.00 87.50 103 TYR A N 1
ATOM 795 C CA . TYR A 1 103 ? 8.610 9.435 -8.484 1.00 87.50 103 TYR A CA 1
ATOM 796 C C . TYR A 1 103 ? 9.606 9.048 -9.574 1.00 87.50 103 TYR A C 1
ATOM 798 O O . TYR A 1 103 ? 10.818 9.013 -9.353 1.00 87.50 103 TYR A O 1
ATOM 806 N N . ILE A 1 104 ? 9.088 8.770 -10.768 1.00 86.12 104 ILE A N 1
ATOM 807 C CA . ILE A 1 104 ? 9.893 8.394 -11.928 1.00 86.12 104 ILE A CA 1
ATOM 808 C C . ILE A 1 104 ? 10.184 9.659 -12.730 1.00 86.12 104 ILE A C 1
ATOM 810 O O . ILE A 1 104 ? 9.277 10.263 -13.297 1.00 86.12 104 ILE A O 1
ATOM 814 N N . THR A 1 105 ? 11.455 10.052 -12.793 1.00 87.06 105 THR A N 1
ATOM 815 C CA . THR A 1 105 ? 11.911 11.201 -13.582 1.00 87.06 105 THR A CA 1
ATOM 816 C C . THR A 1 105 ? 13.093 10.818 -14.478 1.00 87.06 105 THR A C 1
ATOM 818 O O . THR A 1 105 ? 13.890 9.941 -14.120 1.00 87.06 105 THR A O 1
ATOM 821 N N . PRO A 1 106 ? 13.235 11.447 -15.659 1.00 87.12 106 PRO A N 1
ATOM 822 C CA . PRO A 1 106 ? 14.441 11.308 -16.465 1.00 87.12 106 PRO A CA 1
ATOM 823 C C . PRO A 1 106 ? 15.658 11.783 -15.670 1.00 87.12 106 PRO A C 1
ATOM 825 O O . PRO A 1 106 ? 15.636 12.866 -15.088 1.00 87.12 106 PRO A O 1
ATOM 828 N N . ARG A 1 107 ? 16.746 11.005 -15.669 1.00 81.44 107 ARG A N 1
ATOM 829 C CA . ARG A 1 107 ? 18.035 11.494 -15.161 1.00 81.44 107 ARG A CA 1
ATOM 830 C C . ARG A 1 107 ? 18.791 12.175 -16.297 1.00 81.44 107 ARG A C 1
ATOM 832 O O . ARG A 1 107 ? 19.135 11.513 -17.272 1.00 81.44 107 ARG A O 1
ATOM 839 N N . GLY A 1 108 ? 19.091 13.462 -16.140 1.00 77.44 108 GLY A N 1
ATOM 840 C CA . GLY A 1 108 ? 19.844 14.256 -17.115 1.00 77.44 108 GLY A CA 1
ATOM 841 C C . GLY A 1 108 ? 18.946 15.106 -18.012 1.00 77.44 108 GLY A C 1
ATOM 842 O O . GLY A 1 108 ? 17.890 15.563 -17.579 1.00 77.44 108 GLY A O 1
ATOM 843 N N . MET A 1 109 ? 19.383 15.345 -19.253 1.00 72.88 109 MET A N 1
ATOM 844 C CA . MET A 1 109 ? 18.571 16.066 -20.235 1.00 72.88 109 MET A CA 1
ATOM 845 C C . MET A 1 109 ? 17.258 15.321 -20.478 1.00 72.88 109 MET A C 1
ATOM 847 O O . MET A 1 109 ? 17.249 14.111 -20.714 1.00 72.88 109 MET A O 1
ATOM 851 N N . GLY A 1 110 ? 16.153 16.066 -20.436 1.00 72.62 110 GLY A N 1
ATOM 852 C CA . GLY A 1 110 ? 14.868 15.577 -20.915 1.00 72.62 110 GLY A CA 1
ATOM 853 C C . GLY A 1 110 ? 14.962 15.125 -22.375 1.00 72.62 110 GLY A C 1
ATOM 854 O O . GLY A 1 110 ? 15.873 15.504 -23.111 1.00 72.62 110 GLY A O 1
ATOM 855 N N . GLY A 1 111 ? 14.013 14.303 -22.799 1.00 80.38 111 GLY A N 1
ATOM 856 C CA . GLY A 1 111 ? 13.966 13.772 -24.155 1.00 80.38 111 GLY A CA 1
ATOM 857 C C . GLY A 1 111 ? 12.537 13.450 -24.557 1.00 80.38 111 GLY A C 1
ATOM 858 O O . GLY A 1 111 ? 11.636 13.416 -23.718 1.00 80.38 111 GLY A O 1
ATOM 859 N N . GLN A 1 112 ? 12.329 13.214 -25.848 1.00 86.00 112 GLN A N 1
ATOM 860 C CA . GLN A 1 112 ? 11.029 12.783 -26.349 1.00 86.00 112 GLN A CA 1
ATOM 861 C C . GLN A 1 112 ? 10.785 11.319 -25.972 1.00 86.00 112 GLN A C 1
ATOM 863 O O . GLN A 1 112 ? 11.700 10.495 -26.016 1.00 86.00 112 GLN A O 1
ATOM 868 N N . VAL A 1 113 ? 9.552 10.987 -25.590 1.00 89.75 113 VAL A N 1
ATOM 869 C CA . VAL A 1 113 ? 9.156 9.607 -25.290 1.00 89.75 113 VAL A CA 1
ATOM 870 C C . VAL A 1 113 ? 9.034 8.838 -26.599 1.00 89.75 113 VAL A C 1
ATOM 872 O O . VAL A 1 113 ? 8.208 9.172 -27.441 1.00 89.75 113 VAL A O 1
ATOM 875 N N . ARG A 1 114 ? 9.841 7.788 -26.764 1.00 90.12 114 ARG A N 1
ATOM 876 C CA . ARG A 1 114 ? 9.824 6.941 -27.962 1.00 90.12 114 ARG A CA 1
ATOM 877 C C . ARG A 1 114 ? 8.930 5.716 -27.798 1.00 90.12 114 ARG A C 1
ATOM 879 O O . ARG A 1 114 ? 8.313 5.281 -28.763 1.00 90.12 114 ARG A O 1
ATOM 886 N N . ALA A 1 115 ? 8.901 5.130 -26.602 1.00 91.00 115 ALA A N 1
ATOM 887 C CA . ALA A 1 115 ? 8.079 3.959 -26.311 1.00 91.00 115 ALA A CA 1
ATOM 888 C C . ALA A 1 115 ? 7.727 3.875 -24.823 1.00 91.00 115 ALA A C 1
ATOM 890 O O . ALA A 1 115 ? 8.552 4.200 -23.966 1.00 91.00 115 ALA A O 1
ATOM 891 N N . ILE A 1 116 ? 6.525 3.380 -24.535 1.00 93.31 116 ILE A N 1
ATOM 892 C CA . ILE A 1 116 ? 6.023 3.078 -23.191 1.00 93.31 116 ILE A CA 1
ATOM 893 C C . ILE A 1 116 ? 5.787 1.568 -23.123 1.00 93.31 116 ILE A C 1
ATOM 895 O O . ILE A 1 116 ? 5.153 1.007 -24.015 1.00 93.31 116 ILE A O 1
ATOM 899 N N . PHE A 1 117 ? 6.320 0.908 -22.094 1.00 93.19 117 PHE A N 1
ATOM 900 C CA . PHE A 1 117 ? 6.291 -0.556 -21.959 1.00 93.19 117 PHE A CA 1
ATOM 901 C C . PHE A 1 117 ? 5.356 -1.057 -20.858 1.00 93.19 117 PHE A C 1
ATOM 903 O O . PHE A 1 117 ? 5.289 -2.260 -20.617 1.00 93.19 117 PHE A O 1
ATOM 910 N N . VAL A 1 118 ? 4.661 -0.151 -20.177 1.00 94.06 118 VAL A N 1
ATOM 911 C CA . VAL A 1 118 ? 3.764 -0.458 -19.061 1.00 94.06 118 VAL A CA 1
ATOM 912 C C . VAL A 1 118 ? 2.435 0.254 -19.236 1.00 94.06 118 VAL A C 1
ATOM 914 O O . VAL A 1 118 ? 2.366 1.296 -19.894 1.00 94.06 118 VAL A O 1
ATOM 917 N N . LYS A 1 119 ? 1.384 -0.309 -18.647 1.00 94.31 119 LYS A N 1
ATOM 918 C CA . LYS A 1 119 ? 0.059 0.302 -18.579 1.00 94.31 119 LYS A CA 1
ATOM 919 C C . LYS A 1 119 ? -0.242 0.740 -17.153 1.00 94.31 119 LYS A C 1
ATOM 921 O O . LYS A 1 119 ? 0.371 0.286 -16.188 1.00 94.31 119 LYS A O 1
ATOM 926 N N . GLU A 1 120 ? -1.190 1.655 -17.028 1.00 92.00 120 GLU A N 1
ATOM 927 C CA . GLU A 1 120 ? -1.668 2.107 -15.727 1.00 92.00 120 GLU A CA 1
ATOM 928 C C . GLU A 1 120 ? -2.269 0.928 -14.947 1.00 92.00 120 GLU A C 1
ATOM 930 O O . GLU A 1 120 ? -3.068 0.162 -15.483 1.00 92.00 120 GLU A O 1
ATOM 935 N N . GLY A 1 121 ? -1.853 0.772 -13.688 1.00 92.75 121 GLY A N 1
ATOM 936 C CA . GLY A 1 121 ? -2.260 -0.340 -12.823 1.00 92.75 121 GLY A CA 1
ATOM 937 C C . GLY A 1 121 ? -1.388 -1.599 -12.917 1.00 92.75 121 GLY A C 1
ATOM 938 O O . GLY A 1 121 ? -1.574 -2.513 -12.113 1.00 92.75 121 GLY A O 1
ATOM 939 N N . ASP A 1 122 ? -0.415 -1.657 -13.834 1.00 93.50 122 ASP A N 1
ATOM 940 C CA . ASP A 1 122 ? 0.491 -2.804 -13.928 1.00 93.50 122 ASP A CA 1
ATOM 941 C C . ASP A 1 122 ? 1.437 -2.892 -12.717 1.00 93.50 122 ASP A C 1
ATOM 943 O O . ASP A 1 122 ? 2.000 -1.900 -12.247 1.00 93.50 122 ASP A O 1
ATOM 947 N N . ASN A 1 123 ? 1.681 -4.118 -12.245 1.00 93.81 123 ASN A N 1
ATOM 948 C CA . ASN A 1 123 ? 2.695 -4.384 -11.226 1.00 93.81 123 ASN A CA 1
ATOM 949 C C . ASN A 1 123 ? 4.099 -4.356 -11.846 1.00 93.81 123 ASN A C 1
ATOM 951 O O . ASN A 1 123 ? 4.412 -5.153 -12.733 1.00 93.81 123 ASN A O 1
ATOM 955 N N . VAL A 1 124 ? 4.966 -3.478 -11.337 1.00 92.94 124 VAL A N 1
ATOM 956 C CA . VAL A 1 124 ? 6.335 -3.288 -11.840 1.00 92.94 124 VAL A CA 1
ATOM 957 C C . VAL A 1 124 ? 7.385 -3.702 -10.813 1.00 92.94 124 VAL A C 1
ATOM 959 O O . VAL A 1 124 ? 7.211 -3.525 -9.608 1.00 92.94 124 VAL A O 1
ATOM 962 N N . LYS A 1 125 ? 8.504 -4.259 -11.286 1.00 93.56 125 LYS A N 1
ATOM 963 C CA . LYS A 1 125 ? 9.632 -4.679 -10.436 1.00 93.56 125 LYS A CA 1
ATOM 964 C C . LYS A 1 125 ? 10.766 -3.653 -10.459 1.00 93.56 125 LYS A C 1
ATOM 966 O O . LYS A 1 125 ? 10.952 -2.918 -11.429 1.00 93.56 125 LYS A O 1
ATOM 971 N N . LYS A 1 126 ? 11.595 -3.646 -9.410 1.00 91.56 126 LYS A N 1
ATOM 972 C CA . LYS A 1 126 ? 12.804 -2.809 -9.355 1.00 91.56 126 LYS A CA 1
ATOM 973 C C . LYS A 1 126 ? 13.726 -3.124 -10.540 1.00 91.56 126 LYS A C 1
ATOM 975 O O . LYS A 1 126 ? 14.113 -4.271 -10.736 1.00 91.56 126 LYS A O 1
ATOM 980 N N . GLY A 1 127 ? 14.097 -2.092 -11.299 1.00 91.44 127 GLY A N 1
ATOM 981 C CA . GLY A 1 127 ? 14.974 -2.207 -12.472 1.00 91.44 127 GLY A CA 1
ATOM 982 C C . GLY A 1 127 ? 14.260 -2.538 -13.786 1.00 91.44 127 GLY A C 1
ATOM 983 O O . GLY A 1 127 ? 14.917 -2.622 -14.820 1.00 91.44 127 GLY A O 1
ATOM 984 N N . GLN A 1 128 ? 12.935 -2.696 -13.776 1.00 93.06 128 GLN A N 1
ATOM 985 C CA . GLN A 1 128 ? 12.157 -2.888 -14.995 1.00 93.06 128 GLN A CA 1
ATOM 986 C C . GLN A 1 128 ? 12.172 -1.620 -15.862 1.00 93.06 128 GLN A C 1
ATOM 988 O O . GLN A 1 128 ? 12.016 -0.505 -15.364 1.00 93.06 128 GLN A O 1
ATOM 993 N N . LEU A 1 129 ? 12.345 -1.795 -17.173 1.00 91.81 129 LEU A N 1
ATOM 994 C CA . LEU A 1 129 ? 12.247 -0.702 -18.136 1.00 91.81 129 LEU A CA 1
ATOM 995 C C . LEU A 1 129 ? 10.776 -0.303 -18.304 1.00 91.81 129 LEU A C 1
ATOM 997 O O . LEU A 1 129 ? 9.982 -1.078 -18.827 1.00 91.81 129 LEU A O 1
ATOM 1001 N N . LEU A 1 130 ? 10.428 0.907 -17.866 1.00 92.06 130 LEU A N 1
ATOM 1002 C CA . LEU A 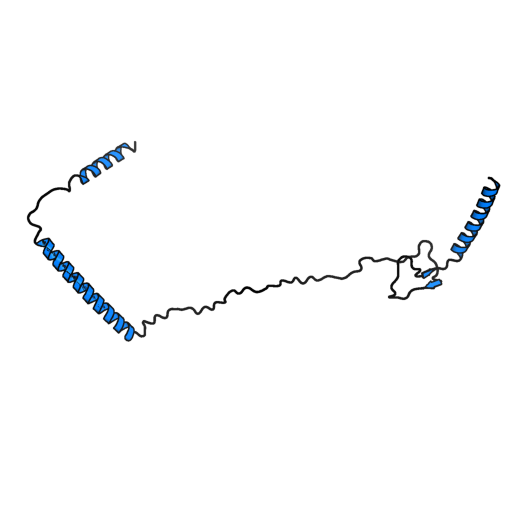1 130 ? 9.058 1.430 -17.942 1.00 92.06 130 LEU A CA 1
ATOM 1003 C C . LEU A 1 130 ? 8.814 2.215 -19.234 1.00 92.06 130 LEU A C 1
ATOM 1005 O O . LEU A 1 130 ? 7.785 2.074 -19.889 1.00 92.06 130 LEU A O 1
ATOM 1009 N N . LEU A 1 131 ? 9.788 3.044 -19.604 1.00 90.75 131 LEU A N 1
ATOM 1010 C CA . LEU A 1 131 ? 9.693 3.994 -20.700 1.00 90.75 131 LEU A CA 1
ATOM 1011 C C . LEU A 1 131 ? 11.066 4.156 -21.344 1.00 90.75 131 LEU A C 1
ATOM 1013 O O . LEU A 1 131 ? 12.089 4.162 -20.655 1.00 90.75 131 LEU A O 1
ATOM 1017 N N . LYS A 1 132 ? 11.087 4.304 -22.667 1.00 89.31 132 LYS A N 1
ATOM 1018 C CA . LYS A 1 132 ? 12.290 4.643 -23.422 1.00 89.31 132 LYS A CA 1
ATOM 1019 C C . LYS A 1 132 ? 12.171 6.051 -23.994 1.00 89.31 132 LYS A C 1
ATOM 1021 O O . LYS A 1 132 ? 11.256 6.342 -24.763 1.00 89.31 132 LYS A O 1
ATOM 1026 N N . LEU A 1 133 ? 13.131 6.894 -23.628 1.00 90.56 133 LEU A N 1
ATOM 1027 C CA . LEU A 1 133 ? 13.354 8.201 -24.240 1.00 90.56 133 LEU A CA 1
ATOM 1028 C C . LEU A 1 133 ? 14.159 8.045 -25.534 1.00 90.56 133 LEU A C 1
ATOM 1030 O O . LEU A 1 133 ? 14.836 7.030 -25.729 1.00 90.56 133 LEU A O 1
ATOM 1034 N N . ASP A 1 134 ? 14.081 9.039 -26.413 1.00 88.94 134 ASP A N 1
ATOM 1035 C CA . ASP A 1 134 ? 14.931 9.099 -27.596 1.00 88.94 134 ASP A CA 1
ATOM 1036 C C . ASP A 1 134 ? 16.408 9.229 -27.192 1.00 88.94 134 ASP A C 1
ATOM 1038 O O . ASP A 1 134 ? 16.839 10.219 -26.601 1.00 88.94 134 ASP A O 1
ATOM 1042 N N . ASP A 1 135 ? 17.169 8.176 -27.483 1.00 86.44 135 ASP A N 1
ATOM 1043 C CA . ASP A 1 135 ? 18.555 7.980 -27.081 1.00 86.44 135 ASP A CA 1
ATOM 1044 C C . ASP A 1 135 ? 19.539 8.110 -28.252 1.00 86.44 135 ASP A C 1
ATOM 1046 O O . ASP A 1 135 ? 20.707 7.763 -28.088 1.00 86.44 135 ASP A O 1
ATOM 1050 N N . ALA A 1 136 ? 19.114 8.607 -29.422 1.00 86.81 136 ALA A N 1
ATOM 1051 C CA . ALA A 1 136 ? 19.944 8.629 -30.631 1.00 86.81 136 ALA A CA 1
ATOM 1052 C C . ALA A 1 136 ? 21.317 9.300 -30.418 1.00 86.81 136 ALA A C 1
ATOM 1054 O O . ALA A 1 136 ? 22.356 8.689 -30.681 1.00 86.81 136 ALA A O 1
ATOM 1055 N N . ILE A 1 137 ? 21.331 10.519 -29.867 1.00 86.69 137 ILE A N 1
ATOM 1056 C CA . ILE A 1 137 ? 22.566 11.279 -29.602 1.00 86.69 137 ILE A CA 1
ATOM 1057 C C . ILE A 1 137 ? 23.407 10.586 -28.523 1.00 86.69 137 ILE A C 1
ATOM 1059 O O . ILE A 1 137 ? 24.609 10.384 -28.694 1.00 86.69 137 ILE A O 1
ATOM 1063 N N . GLY A 1 138 ? 22.775 10.170 -27.421 1.00 87.00 138 GLY A N 1
ATOM 1064 C CA . GLY A 1 138 ? 23.466 9.485 -26.328 1.00 87.00 138 GLY A CA 1
ATOM 1065 C C . GLY A 1 138 ? 24.132 8.188 -26.791 1.00 87.00 138 GLY A C 1
ATOM 1066 O O . GLY A 1 138 ? 25.281 7.913 -26.446 1.00 87.00 138 GLY A O 1
ATOM 1067 N N . ARG A 1 139 ? 23.448 7.419 -27.640 1.00 89.50 139 ARG A N 1
ATOM 1068 C CA . ARG A 1 139 ? 23.968 6.177 -28.211 1.00 89.50 139 ARG A CA 1
ATOM 1069 C C . ARG A 1 139 ? 25.140 6.437 -29.150 1.00 89.50 139 ARG A C 1
ATOM 1071 O O . ARG A 1 139 ? 26.134 5.718 -29.060 1.00 89.50 139 ARG A O 1
ATOM 1078 N N . GLN A 1 140 ? 25.055 7.465 -29.993 1.00 91.56 140 GLN A N 1
ATOM 1079 C CA . GLN A 1 140 ? 26.150 7.844 -30.885 1.00 91.56 140 GLN A CA 1
ATOM 1080 C C . GLN A 1 140 ? 27.408 8.236 -30.098 1.00 91.56 140 GLN A C 1
ATOM 1082 O O . GLN A 1 140 ? 28.501 7.764 -30.414 1.00 91.56 140 GLN A O 1
ATOM 1087 N N . ASN A 1 141 ? 27.248 9.007 -29.020 1.00 90.75 141 ASN A N 1
ATOM 1088 C CA . ASN A 1 141 ? 28.355 9.386 -28.141 1.00 90.75 141 ASN A CA 1
ATOM 1089 C C . ASN A 1 141 ? 29.017 8.162 -27.493 1.00 90.75 141 ASN A C 1
ATOM 1091 O O . ASN A 1 141 ? 30.241 8.070 -27.456 1.00 90.75 141 ASN A O 1
ATOM 1095 N N . VAL A 1 142 ? 28.229 7.185 -27.032 1.00 93.88 142 VAL A N 1
ATOM 1096 C CA . VAL A 1 142 ? 28.765 5.937 -26.461 1.00 93.88 142 VAL A CA 1
ATOM 1097 C C . VAL A 1 142 ? 29.533 5.124 -27.504 1.00 93.88 142 VAL A C 1
ATOM 1099 O O . VAL A 1 142 ? 30.581 4.566 -27.184 1.00 93.88 142 VAL A O 1
ATOM 1102 N N . VAL A 1 143 ? 29.041 5.046 -28.744 1.00 95.69 143 VAL A N 1
ATOM 1103 C CA . VAL A 1 143 ? 29.735 4.334 -29.829 1.00 95.69 143 VAL A CA 1
ATOM 1104 C C . VAL A 1 143 ? 31.074 5.000 -30.145 1.00 95.69 143 VAL A C 1
ATOM 1106 O O . VAL A 1 143 ? 32.090 4.306 -30.179 1.00 95.69 143 VAL A O 1
ATOM 1109 N N . ALA A 1 144 ? 31.096 6.327 -30.285 1.00 94.88 144 ALA A N 1
ATOM 1110 C CA . ALA A 1 144 ? 32.327 7.080 -30.519 1.00 94.88 144 ALA A CA 1
ATOM 1111 C C . ALA A 1 144 ? 33.347 6.874 -29.382 1.00 94.88 144 ALA A C 1
ATOM 1113 O O . ALA A 1 144 ? 34.520 6.603 -29.636 1.00 94.88 144 ALA A O 1
ATOM 1114 N N . MET A 1 145 ? 32.892 6.908 -28.124 1.00 95.69 145 MET A N 1
ATOM 1115 C CA . MET A 1 145 ? 33.754 6.695 -26.953 1.00 95.69 145 MET A CA 1
ATOM 1116 C C . MET A 1 145 ? 34.310 5.267 -26.868 1.00 95.69 145 MET A C 1
ATOM 1118 O O . MET A 1 145 ? 35.426 5.048 -26.407 1.00 95.69 145 MET A O 1
ATOM 1122 N N . ARG A 1 146 ? 33.536 4.265 -27.303 1.00 96.00 146 ARG A N 1
ATOM 1123 C CA . ARG A 1 146 ? 34.012 2.876 -27.370 1.00 96.00 146 ARG A CA 1
ATOM 1124 C C . ARG A 1 146 ? 35.088 2.712 -28.434 1.00 96.00 146 ARG A C 1
ATOM 1126 O O . ARG A 1 146 ? 36.089 2.059 -28.171 1.00 96.00 146 ARG A O 1
ATOM 1133 N N . GLN A 1 147 ? 34.901 3.320 -29.604 1.00 95.88 147 GLN A N 1
ATOM 1134 C CA . GLN A 1 147 ? 35.900 3.290 -30.674 1.00 95.88 147 GLN A CA 1
ATOM 1135 C C . GLN A 1 147 ? 37.206 3.967 -30.245 1.00 95.88 147 GLN A C 1
ATOM 1137 O O . GLN A 1 147 ? 38.279 3.413 -30.481 1.00 95.88 147 GLN A O 1
ATOM 1142 N N . SER A 1 148 ? 37.131 5.114 -29.560 1.00 94.62 148 SER A N 1
ATOM 1143 C CA . SER A 1 148 ? 38.328 5.772 -29.028 1.00 94.62 148 SER A CA 1
ATOM 1144 C C . SER A 1 148 ? 39.008 4.941 -27.935 1.00 94.62 148 SER A C 1
ATOM 1146 O O . SER A 1 148 ? 40.231 4.824 -27.949 1.00 94.62 148 SER A O 1
ATOM 1148 N N . MET A 1 149 ? 38.249 4.297 -27.038 1.00 96.62 149 MET A N 1
ATOM 1149 C CA . MET A 1 149 ? 38.823 3.386 -26.040 1.00 96.62 149 MET A CA 1
ATOM 1150 C C . MET A 1 149 ? 39.526 2.185 -26.673 1.00 96.62 149 MET A C 1
ATOM 1152 O O . MET A 1 149 ? 40.625 1.846 -26.243 1.00 96.62 149 MET A O 1
ATOM 1156 N N . GLU A 1 150 ? 38.931 1.546 -27.682 1.00 95.81 150 GLU A N 1
ATOM 1157 C CA . GLU A 1 150 ? 39.579 0.427 -28.376 1.00 95.81 150 GLU A CA 1
ATOM 1158 C C . GLU A 1 150 ? 40.855 0.883 -29.095 1.00 95.81 150 GLU A C 1
ATOM 1160 O O . GLU A 1 150 ? 41.888 0.227 -28.975 1.00 95.81 150 GLU A O 1
ATOM 1165 N N . ALA A 1 151 ? 40.844 2.052 -29.743 1.00 95.19 151 ALA A N 1
ATOM 1166 C CA . ALA A 1 151 ? 42.051 2.621 -30.344 1.00 95.19 151 ALA A CA 1
ATOM 1167 C C . ALA A 1 151 ? 43.163 2.834 -29.297 1.00 95.19 151 ALA A C 1
ATOM 1169 O O . ALA A 1 151 ? 44.281 2.353 -29.481 1.00 95.19 151 ALA A O 1
ATOM 1170 N N . VAL A 1 152 ? 42.857 3.453 -28.153 1.00 95.94 152 VAL A N 1
ATOM 1171 C CA . VAL A 1 152 ? 43.831 3.642 -27.060 1.00 95.94 152 VAL A CA 1
ATOM 1172 C C . VAL A 1 152 ? 44.306 2.300 -26.490 1.00 95.94 152 VAL A C 1
ATOM 1174 O O . VAL A 1 152 ? 45.491 2.127 -26.207 1.00 95.94 152 VAL A O 1
ATOM 1177 N N . LYS A 1 153 ? 43.414 1.314 -26.358 1.00 95.56 153 LYS A N 1
ATOM 1178 C CA . LYS A 1 153 ? 43.753 -0.029 -25.872 1.00 95.56 153 LYS A CA 1
ATOM 1179 C C . LYS A 1 153 ? 44.712 -0.752 -26.816 1.00 95.56 153 LYS A C 1
ATOM 1181 O O . LYS A 1 153 ? 45.642 -1.400 -26.339 1.00 95.56 153 LYS A O 1
ATOM 1186 N N . THR A 1 154 ? 44.528 -0.617 -28.130 1.00 95.44 154 THR A N 1
ATOM 1187 C CA . THR A 1 154 ? 45.471 -1.176 -29.112 1.00 95.44 154 THR A CA 1
ATOM 1188 C C . THR A 1 154 ? 46.835 -0.494 -29.039 1.00 95.44 154 THR A C 1
ATOM 1190 O O . THR A 1 154 ? 47.846 -1.185 -29.007 1.00 95.44 154 THR A O 1
ATOM 1193 N N . GLN A 1 155 ? 46.883 0.836 -28.906 1.00 94.38 155 GLN A N 1
ATOM 1194 C CA . GLN A 1 155 ? 48.140 1.571 -28.713 1.00 94.38 155 GLN A CA 1
ATOM 1195 C C . GLN A 1 155 ? 48.873 1.131 -27.440 1.00 94.38 155 GLN A C 1
ATOM 1197 O O . GLN A 1 155 ? 50.079 0.907 -27.474 1.00 94.38 155 GLN A O 1
ATOM 1202 N N . LEU A 1 156 ? 48.149 0.945 -26.331 1.00 95.19 156 LEU A N 1
ATOM 1203 C CA . LEU A 1 156 ? 48.726 0.451 -25.080 1.00 95.19 156 LEU A CA 1
ATOM 1204 C C . LEU A 1 156 ? 49.270 -0.978 -25.222 1.00 95.19 156 LEU A C 1
ATOM 1206 O O . LEU A 1 156 ? 50.312 -1.288 -24.653 1.00 95.19 156 LEU A O 1
ATOM 1210 N N . ALA A 1 157 ? 48.569 -1.844 -25.958 1.00 94.88 157 ALA A N 1
ATOM 1211 C CA . ALA A 1 157 ? 49.014 -3.211 -26.213 1.00 94.88 157 ALA A CA 1
ATOM 1212 C C . ALA A 1 157 ? 50.268 -3.263 -27.100 1.00 94.88 157 ALA A C 1
ATOM 1214 O O . ALA A 1 157 ? 51.096 -4.136 -26.894 1.00 94.88 157 ALA A O 1
ATOM 1215 N N . LEU A 1 158 ? 50.416 -2.331 -28.048 1.00 93.69 158 LEU A N 1
ATOM 1216 C CA . LEU A 1 158 ? 51.616 -2.200 -28.885 1.00 93.69 158 LEU A CA 1
ATOM 1217 C C . LEU A 1 158 ? 52.812 -1.596 -28.133 1.00 93.69 158 LEU A C 1
ATOM 1219 O O . LEU A 1 158 ? 53.951 -1.798 -28.537 1.00 93.69 158 LEU A O 1
ATOM 1223 N N . ALA A 1 159 ? 52.556 -0.823 -27.076 1.00 89.69 159 ALA A N 1
ATOM 1224 C CA . ALA A 1 159 ? 53.583 -0.185 -26.253 1.00 89.69 159 ALA A CA 1
ATOM 1225 C C . ALA A 1 159 ? 54.110 -1.077 -25.108 1.00 89.69 159 ALA A C 1
ATOM 1227 O O . ALA A 1 159 ? 54.996 -0.641 -24.371 1.00 89.69 159 ALA A O 1
ATOM 1228 N N . ARG A 1 160 ? 53.553 -2.281 -24.928 1.00 70.50 160 ARG A N 1
ATOM 1229 C CA . ARG A 1 160 ? 54.034 -3.310 -23.993 1.00 70.50 160 ARG A CA 1
ATOM 1230 C C . ARG A 1 160 ? 54.808 -4.382 -24.739 1.00 70.50 160 ARG A C 1
ATOM 1232 O O . ARG A 1 160 ? 55.813 -4.841 -24.160 1.00 70.50 160 ARG A O 1
#

Sequence (160 aa):
MKKINRISWIAIITFFLASCGSTGKKEKEGALNDKKAEIEKLKNDKIKLDAKLRTLEIELAKSDTGASKTINAKLVSISPVVLQNFSHYLDLQGRVDAENISYITPRGMGGQVRAIFVKEGDNVKKGQLLLKLDDAIGRQNVVAMRQSMEAVKTQLALAR

Radius of gyration: 62.73 Å; chains: 1; bounding box: 113×38×150 Å